Protein AF-H3KGM6-F1 (afdb_monomer)

Secondary structure (DSSP, 8-state):
--PPPP---B-HHHHHHHHHTS---HHHHHHHHHHHHHHHHHHHHHHT--GGG--BSSTTSHHHHHHHHHHHHHHHHTT-S----PPP---S-EEEETTEEEESSPHHHHTT-

Sequence (113 aa):
FDLPKEHHARTPADIERFYAASTLSPDARRIAARIWSEVSRAEAAVHGMDLSEVHFHEIGRRANIYAVGMIAELFVKAGVERFVVSPIPLADNEVECAHGTVPYPAPALAAML

InterPro domains:
  IPR002822 Nick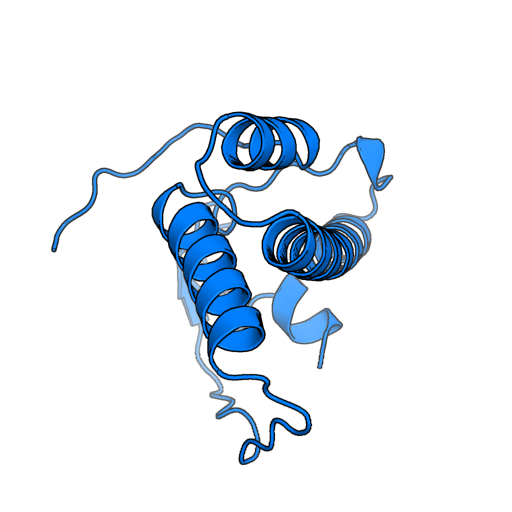el insertion protein [PF01969] (5-113)
  IPR002822 Nickel insertion protein [PTHR36566] (3-112)

Organism: NCBI:txid762967

Solvent-accessible surface area (backbone atoms only — not comparable to full-atom values): 6892 Å² total; per-residue (Å²): 135,91,70,80,87,71,91,63,66,30,40,70,67,57,53,51,50,54,53,70,74,44,89,64,49,73,67,14,49,54,49,31,51,52,54,52,50,54,54,42,51,27,45,12,60,73,71,74,49,56,71,91,71,39,63,27,61,78,71,48,37,66,70,48,56,50,49,46,42,52,50,25,36,47,42,58,75,68,60,66,88,76,88,86,77,75,84,79,90,78,54,99,47,73,44,82,54,98,87,41,77,40,55,40,62,46,66,40,62,52,71,74,110

pLDDT: mean 89.78, std 11.3, range [38.94, 98.25]

Radius of gyration: 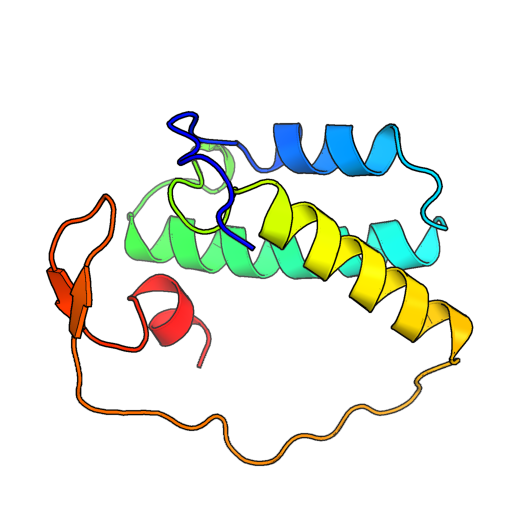14.95 Å; Cα contacts (8 Å, |Δi|>4): 102; chains: 1; bounding box: 34×33×39 Å

Mean predicted aligned error: 4.78 Å

Nearest PDB structures (foldseek):
  7ew4-assembly1_R  TM=2.894E-01  e=8.040E+00  Homo sapiens
  5ks8-assembly1_F  TM=1.893E-01  e=9.670E+00  Methylobacillus flagellatus KT

Structure (mmCIF, N/CA/C/O backbone):
data_AF-H3KGM6-F1
#
_entry.id   AF-H3KGM6-F1
#
loop_
_atom_site.group_PDB
_atom_site.id
_atom_site.type_symbol
_atom_site.label_atom_id
_atom_site.label_alt_id
_atom_site.label_comp_id
_atom_site.label_asym_id
_atom_site.label_entity_id
_atom_site.label_seq_id
_atom_site.pdbx_PDB_ins_code
_atom_site.Cartn_x
_atom_site.Cartn_y
_atom_site.Cartn_z
_atom_site.occupancy
_atom_site.B_iso_or_equiv
_atom_site.auth_seq_id
_atom_site.auth_comp_id
_atom_site.auth_asym_id
_atom_site.auth_atom_id
_atom_site.pdbx_PDB_model_num
ATOM 1 N N . PHE A 1 1 ? -0.458 20.253 -4.671 1.00 39.12 1 PHE A N 1
ATOM 2 C CA . PHE A 1 1 ? 0.564 20.100 -3.621 1.00 39.12 1 PHE A CA 1
ATOM 3 C C . PHE A 1 1 ? 1.778 19.469 -4.261 1.00 39.12 1 PHE A C 1
ATOM 5 O O . PHE A 1 1 ? 1.661 18.350 -4.741 1.00 39.12 1 PHE A O 1
ATOM 12 N N . ASP A 1 2 ? 2.886 20.200 -4.340 1.00 38.94 2 ASP A N 1
ATOM 13 C CA . ASP A 1 2 ? 4.146 19.648 -4.830 1.00 38.94 2 ASP A CA 1
ATOM 14 C C . ASP A 1 2 ? 4.884 19.044 -3.630 1.00 38.94 2 ASP A C 1
ATOM 16 O O . ASP A 1 2 ? 5.221 19.749 -2.677 1.00 38.94 2 ASP A O 1
ATOM 20 N N . LEU A 1 3 ? 4.999 17.716 -3.603 1.00 51.69 3 LEU A N 1
ATOM 21 C CA . LEU A 1 3 ? 5.720 17.001 -2.554 1.00 51.69 3 LEU A CA 1
ATOM 22 C C . LEU A 1 3 ? 7.123 16.698 -3.079 1.00 51.69 3 LEU A C 1
ATOM 24 O O . LEU A 1 3 ? 7.227 16.137 -4.174 1.00 51.69 3 LEU A O 1
ATOM 28 N N . PRO A 1 4 ? 8.189 16.995 -2.313 1.00 56.94 4 PRO A N 1
ATOM 29 C CA . PRO A 1 4 ? 9.552 16.741 -2.760 1.00 56.94 4 PRO A CA 1
ATOM 30 C C . PRO A 1 4 ? 9.728 15.280 -3.200 1.00 56.94 4 PRO A C 1
ATOM 32 O O . PRO A 1 4 ? 9.149 14.356 -2.612 1.00 56.94 4 PRO A O 1
ATOM 35 N N . LYS A 1 5 ? 10.515 15.067 -4.263 1.00 56.09 5 LYS A N 1
ATOM 36 C CA . LYS A 1 5 ? 10.899 13.719 -4.697 1.00 56.09 5 LYS A CA 1
ATOM 37 C C . LYS A 1 5 ? 11.682 13.056 -3.564 1.00 56.09 5 LYS A C 1
ATOM 39 O O . LYS A 1 5 ? 12.655 13.606 -3.057 1.00 56.09 5 LYS A O 1
ATOM 44 N N . GLU A 1 6 ? 11.219 11.885 -3.144 1.00 63.94 6 GLU A N 1
ATOM 45 C CA . GLU A 1 6 ? 11.914 11.071 -2.153 1.00 63.94 6 GLU A CA 1
ATOM 46 C C . GLU A 1 6 ? 12.799 10.089 -2.912 1.00 63.94 6 GLU A C 1
ATOM 48 O O . GLU A 1 6 ? 12.295 9.319 -3.721 1.00 63.94 6 GLU A O 1
ATOM 53 N N . HIS A 1 7 ? 14.108 10.138 -2.670 1.00 54.75 7 HIS A N 1
ATOM 54 C CA . HIS A 1 7 ? 15.093 9.277 -3.335 1.00 54.75 7 HIS A CA 1
ATOM 55 C C . HIS A 1 7 ? 15.452 8.031 -2.510 1.00 54.75 7 HIS A C 1
ATOM 57 O O . HIS A 1 7 ? 16.430 7.351 -2.805 1.00 54.75 7 HIS A O 1
ATOM 63 N N . HIS A 1 8 ? 14.685 7.735 -1.458 1.00 64.94 8 HIS A N 1
ATOM 64 C CA . HIS A 1 8 ? 14.950 6.605 -0.575 1.00 64.94 8 HIS A CA 1
ATOM 65 C C . HIS A 1 8 ? 13.983 5.465 -0.864 1.00 64.94 8 HIS A C 1
ATOM 67 O O . HIS A 1 8 ? 12.789 5.576 -0.577 1.00 64.94 8 HIS A O 1
ATOM 73 N N . ALA A 1 9 ? 14.534 4.370 -1.388 1.00 79.81 9 ALA A N 1
ATOM 74 C CA . ALA A 1 9 ? 13.869 3.080 -1.417 1.00 79.81 9 ALA A CA 1
ATOM 75 C C . ALA A 1 9 ? 13.433 2.696 0.006 1.00 79.81 9 ALA A C 1
ATOM 77 O O . ALA A 1 9 ? 14.213 2.851 0.951 1.00 79.81 9 ALA A O 1
ATOM 78 N N . ARG A 1 10 ? 12.196 2.218 0.174 1.00 90.50 10 ARG A N 1
ATOM 79 C CA . ARG A 1 10 ? 11.695 1.736 1.472 1.00 90.50 10 ARG A CA 1
ATOM 80 C C . ARG A 1 10 ? 11.391 0.255 1.421 1.00 90.50 10 ARG A C 1
ATOM 82 O O . ARG A 1 10 ? 10.783 -0.218 0.468 1.00 90.50 10 ARG A O 1
ATOM 89 N N . THR A 1 11 ? 11.772 -0.455 2.472 1.00 92.94 11 THR A N 1
ATOM 90 C CA . THR A 1 11 ? 11.377 -1.854 2.656 1.00 92.94 11 THR A CA 1
ATOM 91 C C . THR A 1 11 ? 9.967 -1.942 3.252 1.00 92.94 11 THR A C 1
ATOM 93 O O . THR A 1 11 ? 9.512 -0.994 3.906 1.00 92.94 11 THR A O 1
ATOM 96 N N . PRO A 1 12 ? 9.278 -3.090 3.124 1.00 92.94 12 PRO A N 1
ATOM 97 C CA . PRO A 1 12 ? 8.045 -3.352 3.866 1.00 92.94 12 PRO A CA 1
ATOM 98 C C . PRO A 1 12 ? 8.203 -3.151 5.384 1.00 92.94 12 PRO A C 1
ATOM 100 O O . PRO A 1 12 ? 7.310 -2.607 6.033 1.00 92.94 12 PRO A O 1
ATOM 103 N N . ALA A 1 13 ? 9.368 -3.502 5.940 1.00 92.56 13 ALA A N 1
ATOM 104 C CA . ALA A 1 13 ? 9.670 -3.306 7.357 1.00 92.56 13 ALA A CA 1
ATOM 105 C C . ALA A 1 13 ? 9.735 -1.818 7.747 1.00 92.56 13 ALA A C 1
ATOM 107 O O . ALA A 1 13 ? 9.285 -1.439 8.829 1.00 92.56 13 ALA A O 1
ATOM 108 N N . ASP A 1 14 ? 10.253 -0.946 6.876 1.00 93.12 14 ASP A N 1
ATOM 109 C CA . ASP A 1 14 ? 10.253 0.499 7.132 1.00 93.12 14 ASP A CA 1
ATOM 110 C C . ASP A 1 14 ? 8.826 1.055 7.182 1.00 93.12 14 ASP A C 1
ATOM 112 O O . ASP A 1 14 ? 8.507 1.878 8.041 1.00 93.12 14 ASP A O 1
ATOM 116 N N . ILE A 1 15 ? 7.949 0.574 6.296 1.00 94.56 15 ILE A N 1
ATOM 117 C CA . ILE A 1 15 ? 6.530 0.949 6.261 1.00 94.56 15 ILE A CA 1
ATOM 118 C C . ILE A 1 15 ? 5.809 0.491 7.532 1.00 94.56 15 ILE A C 1
ATOM 120 O O . ILE A 1 15 ? 5.071 1.270 8.139 1.00 94.56 15 ILE A O 1
ATOM 124 N N . GLU A 1 16 ? 6.060 -0.737 7.983 1.00 93.94 16 GLU A N 1
ATOM 125 C CA . GLU A 1 16 ? 5.492 -1.249 9.230 1.00 93.94 16 GLU A CA 1
ATOM 126 C C . GLU A 1 16 ? 5.886 -0.380 10.433 1.00 93.94 16 GLU A C 1
ATOM 128 O O . GLU A 1 16 ? 5.033 -0.042 11.258 1.00 93.94 16 GLU A O 1
ATOM 133 N N . ARG A 1 17 ? 7.143 0.081 10.498 1.00 94.56 17 ARG A N 1
ATOM 134 C CA . ARG A 1 17 ? 7.595 1.011 11.548 1.00 94.56 17 ARG A CA 1
ATOM 135 C C . ARG A 1 17 ? 6.841 2.342 11.516 1.00 94.56 17 ARG A C 1
ATOM 137 O O . ARG A 1 17 ? 6.508 2.858 12.584 1.00 94.56 17 ARG A O 1
ATOM 144 N N . PHE A 1 18 ? 6.525 2.886 10.334 1.00 94.25 18 PHE A N 1
ATOM 145 C CA . PHE A 1 18 ? 5.705 4.103 10.232 1.00 94.25 18 PHE A CA 1
ATOM 146 C C . PHE A 1 18 ? 4.324 3.907 10.858 1.00 94.25 18 PHE A C 1
ATOM 148 O O . PHE A 1 18 ? 3.859 4.769 11.605 1.00 94.25 18 PHE A O 1
ATOM 155 N N . TYR A 1 19 ? 3.676 2.770 10.603 1.00 96.44 19 TYR A N 1
ATOM 156 C CA . TYR A 1 19 ? 2.375 2.482 11.202 1.00 96.44 19 TYR A CA 1
ATOM 157 C C . TYR A 1 19 ? 2.466 2.162 12.689 1.00 96.44 19 TYR A C 1
ATOM 159 O O . TYR A 1 19 ? 1.610 2.619 13.449 1.00 96.44 19 TYR A O 1
ATOM 167 N N . ALA A 1 20 ? 3.509 1.458 13.127 1.00 94.94 20 ALA A N 1
ATOM 168 C CA . ALA A 1 20 ? 3.744 1.170 14.538 1.00 94.94 20 ALA A CA 1
ATOM 169 C C . ALA A 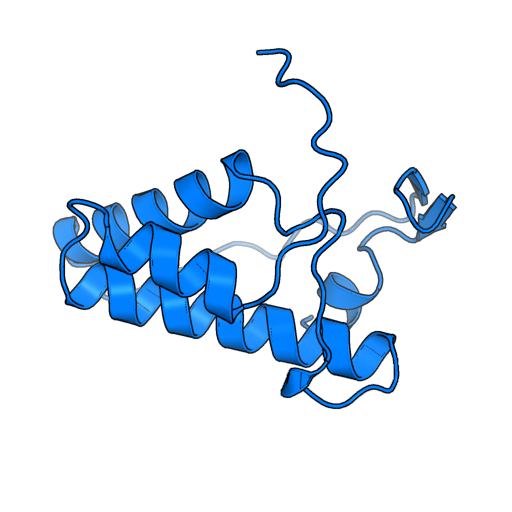1 20 ? 3.841 2.457 15.377 1.00 94.94 20 ALA A C 1
ATOM 171 O O . ALA A 1 20 ? 3.238 2.531 16.451 1.00 94.94 20 ALA A O 1
ATOM 172 N N . ALA A 1 21 ? 4.521 3.479 14.845 1.00 95.44 21 ALA A N 1
ATOM 173 C CA . ALA A 1 21 ? 4.690 4.794 15.465 1.00 95.44 21 ALA A CA 1
ATOM 174 C C . ALA A 1 21 ? 3.489 5.750 15.287 1.00 95.44 21 ALA A C 1
ATOM 176 O O . ALA A 1 21 ? 3.502 6.859 15.817 1.00 95.44 21 ALA A O 1
ATOM 177 N N . SER A 1 22 ? 2.462 5.357 14.529 1.00 96.19 22 SER A N 1
ATOM 178 C CA . SER A 1 22 ? 1.293 6.199 14.240 1.00 96.19 22 SER A CA 1
ATOM 179 C C . SER A 1 22 ? 0.186 6.078 15.295 1.00 96.19 22 SER A C 1
ATOM 181 O O . SER A 1 22 ? 0.205 5.197 16.150 1.00 96.19 22 SER A O 1
ATOM 183 N N . THR A 1 23 ? -0.850 6.911 15.188 1.00 97.00 23 THR A N 1
ATOM 184 C CA . THR A 1 23 ? -2.079 6.811 15.996 1.00 97.00 23 THR A CA 1
ATOM 185 C C . THR A 1 23 ? -3.171 5.946 15.352 1.00 97.00 23 THR A C 1
ATOM 187 O O . THR A 1 23 ? -4.303 5.948 15.830 1.00 97.00 23 THR A O 1
ATOM 190 N N . LEU A 1 24 ? -2.856 5.204 14.279 1.00 98.06 24 LEU A N 1
ATOM 191 C CA . LEU A 1 24 ? -3.807 4.299 13.624 1.00 98.06 24 LEU A CA 1
ATOM 192 C C . LEU A 1 24 ? -4.289 3.213 14.586 1.00 98.06 24 LEU A C 1
ATOM 194 O O . LEU A 1 24 ? -3.484 2.639 15.332 1.00 98.06 24 LEU A O 1
ATOM 198 N N . SER A 1 25 ? -5.581 2.893 14.509 1.00 98.19 25 SER A N 1
ATOM 199 C CA . SER A 1 25 ? -6.181 1.805 15.279 1.00 98.19 25 SER A CA 1
ATOM 200 C C . SER A 1 25 ? -5.537 0.449 14.940 1.00 98.19 25 SER A C 1
ATOM 202 O O . SER A 1 25 ? -5.044 0.258 13.822 1.00 98.19 25 SER A O 1
ATOM 204 N N . PRO A 1 26 ? -5.542 -0.533 15.866 1.00 97.75 26 PRO A N 1
ATOM 205 C CA . PRO A 1 26 ? -5.010 -1.870 15.589 1.00 97.75 26 PRO A CA 1
ATOM 206 C C . PRO A 1 26 ? -5.624 -2.512 14.337 1.00 97.75 26 PRO A C 1
ATOM 208 O O . PRO A 1 26 ? -4.916 -3.136 13.549 1.00 97.75 26 PRO A O 1
ATOM 211 N N . ASP A 1 27 ? -6.919 -2.303 14.106 1.00 97.62 27 ASP A N 1
ATOM 212 C CA . ASP A 1 27 ? -7.631 -2.836 12.943 1.00 97.62 27 ASP A CA 1
ATOM 213 C C . ASP A 1 27 ? -7.186 -2.170 11.642 1.00 97.62 27 ASP A C 1
ATOM 215 O O . ASP A 1 27 ? -6.919 -2.863 10.658 1.00 97.62 27 ASP A O 1
ATOM 219 N N . ALA A 1 28 ? -6.997 -0.848 11.652 1.00 98.06 28 ALA A N 1
ATOM 220 C CA . ALA A 1 28 ? -6.488 -0.123 10.495 1.00 98.06 28 ALA A CA 1
ATOM 221 C C . ALA A 1 28 ? -5.064 -0.561 10.147 1.00 98.06 28 ALA A C 1
ATOM 223 O O . ALA A 1 28 ? -4.754 -0.779 8.978 1.00 98.06 28 ALA A O 1
ATOM 224 N N . ARG A 1 29 ? -4.208 -0.776 11.157 1.00 98.19 29 ARG A N 1
ATOM 225 C CA . ARG A 1 29 ? -2.854 -1.313 10.950 1.00 98.19 29 ARG A CA 1
ATOM 226 C C . ARG A 1 29 ? -2.890 -2.704 10.315 1.00 98.19 29 ARG A C 1
ATOM 228 O O . ARG A 1 29 ? -2.114 -2.959 9.399 1.00 98.19 29 ARG A O 1
ATOM 235 N N . ARG A 1 30 ? -3.811 -3.582 10.738 1.00 97.12 30 AR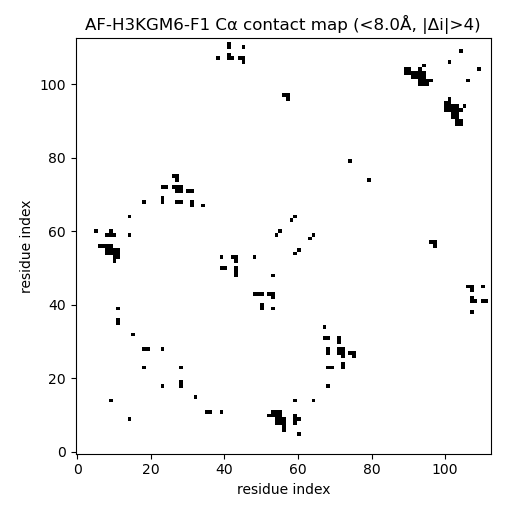G A N 1
ATOM 236 C CA . ARG A 1 30 ? -3.992 -4.913 10.125 1.00 97.12 30 ARG A CA 1
ATOM 237 C C . ARG A 1 30 ? -4.429 -4.821 8.663 1.00 97.12 30 ARG A C 1
ATOM 239 O O . ARG A 1 30 ? -3.903 -5.557 7.832 1.00 97.12 30 ARG A O 1
ATOM 246 N N . ILE A 1 31 ? -5.355 -3.921 8.332 1.00 96.88 31 ILE A N 1
ATOM 247 C CA . ILE A 1 31 ? -5.788 -3.698 6.944 1.00 96.88 31 ILE A CA 1
ATOM 248 C C . ILE A 1 31 ? -4.635 -3.140 6.102 1.00 96.88 31 ILE A C 1
ATOM 250 O O . ILE A 1 31 ? -4.339 -3.687 5.042 1.00 96.88 31 ILE A O 1
ATOM 254 N N . ALA A 1 32 ? -3.943 -2.107 6.589 1.00 97.94 32 ALA A N 1
ATOM 255 C CA . ALA A 1 32 ? -2.804 -1.516 5.893 1.00 97.94 32 ALA A CA 1
ATOM 256 C C . ALA A 1 32 ? -1.696 -2.553 5.644 1.00 97.94 32 ALA A C 1
ATOM 258 O O . ALA A 1 32 ? -1.198 -2.655 4.527 1.00 97.94 32 ALA A O 1
ATOM 259 N N . ALA A 1 33 ? -1.361 -3.379 6.641 1.00 96.75 33 ALA A N 1
ATOM 260 C CA . ALA A 1 33 ? -0.376 -4.450 6.496 1.00 96.75 33 ALA A CA 1
ATOM 261 C C . ALA A 1 33 ? -0.766 -5.466 5.410 1.00 96.75 33 ALA A C 1
ATOM 263 O O . ALA A 1 33 ? 0.085 -5.888 4.631 1.00 96.75 33 ALA A O 1
ATOM 264 N N . ARG A 1 34 ? -2.054 -5.825 5.306 1.00 96.56 34 ARG A N 1
ATOM 265 C CA . ARG A 1 34 ? -2.547 -6.704 4.232 1.00 96.56 34 ARG A CA 1
ATOM 266 C C . ARG A 1 34 ? -2.387 -6.065 2.854 1.00 96.56 34 ARG A C 1
ATOM 268 O O . ARG A 1 34 ? -1.911 -6.740 1.952 1.00 96.56 34 ARG A O 1
ATOM 275 N N . ILE A 1 35 ? -2.722 -4.780 2.711 1.00 96.31 35 ILE A N 1
ATOM 276 C CA . ILE A 1 35 ? -2.545 -4.035 1.452 1.00 96.31 35 ILE A CA 1
ATOM 277 C C . ILE A 1 35 ? -1.074 -4.056 1.028 1.00 96.31 35 ILE A C 1
ATOM 279 O O . ILE A 1 35 ? -0.764 -4.459 -0.090 1.00 96.31 35 ILE A O 1
ATOM 283 N N . TRP A 1 36 ? -0.160 -3.694 1.932 1.00 96.69 36 TRP A N 1
ATOM 284 C CA . TRP A 1 36 ? 1.273 -3.716 1.631 1.00 96.69 36 TRP A CA 1
ATOM 285 C C . TRP A 1 36 ? 1.793 -5.118 1.339 1.00 96.69 36 TRP A C 1
ATOM 287 O O . TRP A 1 36 ? 2.658 -5.260 0.490 1.00 96.69 36 TRP A O 1
ATOM 297 N N . SER A 1 37 ? 1.248 -6.154 1.978 1.00 95.75 37 SER A N 1
ATOM 298 C CA . SER A 1 37 ? 1.619 -7.540 1.689 1.00 95.75 37 SER A CA 1
ATOM 299 C C . SER A 1 37 ? 1.285 -7.952 0.251 1.00 95.75 37 SER A C 1
ATOM 301 O O . SER A 1 37 ? 2.108 -8.615 -0.378 1.00 95.75 37 SER A O 1
ATOM 303 N N . GLU A 1 38 ? 0.128 -7.545 -0.285 1.00 96.19 38 GLU A N 1
ATOM 304 C CA . GLU A 1 38 ? -0.214 -7.807 -1.694 1.00 96.19 38 GLU A CA 1
ATOM 305 C C . GLU A 1 38 ? 0.693 -7.034 -2.652 1.00 96.19 38 GLU A C 1
ATOM 307 O O . GLU A 1 38 ? 1.213 -7.606 -3.607 1.00 96.19 38 GLU A O 1
ATOM 312 N N . VAL A 1 39 ? 0.949 -5.756 -2.359 1.00 95.69 39 VAL A N 1
ATOM 313 C CA . VAL A 1 39 ? 1.860 -4.928 -3.161 1.00 95.69 39 VAL A CA 1
ATOM 314 C C . VAL A 1 39 ? 3.273 -5.520 -3.163 1.00 95.69 39 VAL A C 1
ATOM 316 O O . VAL A 1 39 ? 3.877 -5.657 -4.222 1.00 95.69 39 VAL A O 1
ATOM 319 N N . SER A 1 40 ? 3.791 -5.943 -2.003 1.00 95.50 40 SER A N 1
ATOM 320 C CA . SER A 1 40 ? 5.105 -6.587 -1.909 1.00 95.50 40 SER A CA 1
ATOM 321 C C . SER A 1 40 ? 5.180 -7.870 -2.737 1.00 95.50 40 SER A C 1
ATOM 323 O O . SER A 1 40 ? 6.204 -8.122 -3.362 1.00 95.50 40 SER A O 1
ATOM 325 N N . ARG A 1 41 ? 4.117 -8.691 -2.748 1.00 96.12 41 ARG A N 1
ATOM 326 C CA . ARG A 1 41 ? 4.067 -9.915 -3.565 1.00 96.12 41 ARG A CA 1
ATOM 327 C C . ARG A 1 41 ? 4.151 -9.603 -5.055 1.00 96.12 41 ARG A C 1
ATOM 329 O O . ARG A 1 41 ? 4.879 -10.287 -5.768 1.00 96.12 41 ARG A O 1
ATOM 336 N N . ALA A 1 42 ? 3.425 -8.583 -5.505 1.00 95.56 42 ALA A N 1
ATOM 337 C CA . ALA A 1 42 ? 3.433 -8.170 -6.902 1.00 95.56 42 ALA A CA 1
ATOM 338 C C . ALA A 1 42 ? 4.808 -7.638 -7.334 1.00 95.56 42 ALA A C 1
ATOM 340 O O . ALA A 1 42 ? 5.327 -8.056 -8.366 1.00 95.56 42 ALA A O 1
ATOM 341 N N . GLU A 1 43 ? 5.434 -6.789 -6.514 1.00 94.44 43 GLU A N 1
ATOM 342 C CA . GLU A 1 43 ? 6.785 -6.278 -6.782 1.00 94.44 43 GLU A CA 1
ATOM 343 C C . GLU A 1 43 ? 7.828 -7.403 -6.800 1.00 94.44 43 GLU A C 1
ATOM 345 O O . GLU A 1 43 ? 8.615 -7.503 -7.739 1.00 94.44 43 GLU A O 1
ATOM 350 N N . ALA A 1 44 ? 7.796 -8.307 -5.814 1.00 94.81 44 ALA A N 1
ATOM 351 C CA . ALA A 1 44 ? 8.687 -9.468 -5.771 1.00 94.81 44 ALA A CA 1
ATOM 352 C C . ALA A 1 44 ? 8.586 -10.313 -7.050 1.00 94.81 44 ALA A C 1
ATOM 354 O O . ALA A 1 44 ? 9.604 -10.690 -7.631 1.00 94.81 44 ALA A O 1
ATOM 355 N N . ALA A 1 45 ? 7.360 -10.564 -7.521 1.00 94.44 45 ALA A N 1
ATOM 356 C CA . ALA A 1 45 ? 7.111 -11.339 -8.730 1.00 94.44 45 ALA A CA 1
ATOM 357 C C . ALA A 1 45 ? 7.644 -10.646 -9.994 1.00 94.44 45 ALA A C 1
ATOM 359 O O . ALA A 1 45 ? 8.313 -11.286 -10.802 1.00 94.44 45 ALA A O 1
ATOM 360 N N . VAL A 1 46 ? 7.385 -9.345 -10.155 1.00 93.31 46 VAL A N 1
ATOM 361 C CA . VAL A 1 46 ? 7.849 -8.560 -11.314 1.00 93.31 46 VAL A CA 1
ATOM 362 C C . VAL A 1 46 ? 9.370 -8.461 -11.357 1.00 93.31 46 VAL A C 1
ATOM 364 O O . VAL A 1 46 ? 9.963 -8.509 -12.434 1.00 93.31 46 VAL A O 1
ATOM 367 N N . HIS A 1 47 ? 10.008 -8.347 -10.195 1.00 90.88 47 HIS A N 1
ATOM 368 C CA . HIS A 1 47 ? 11.457 -8.246 -10.094 1.00 90.88 47 HIS A CA 1
ATOM 369 C C . HIS A 1 47 ? 12.178 -9.599 -9.991 1.00 90.88 47 HIS A C 1
ATOM 371 O O . HIS A 1 47 ? 13.407 -9.624 -10.030 1.00 90.88 47 HIS A O 1
ATOM 377 N N . GLY A 1 48 ? 11.448 -10.713 -9.875 1.00 94.19 48 GLY A N 1
ATOM 378 C CA . GLY A 1 48 ? 12.024 -12.052 -9.740 1.00 94.19 48 GLY A CA 1
ATOM 379 C C . GLY A 1 48 ? 12.878 -12.226 -8.480 1.00 94.19 48 GLY A C 1
ATOM 380 O O . GLY A 1 48 ? 13.905 -12.899 -8.538 1.00 94.19 48 GLY A O 1
ATOM 381 N N . MET A 1 49 ? 12.478 -11.600 -7.371 1.00 94.31 49 MET A N 1
ATOM 382 C CA . MET A 1 49 ? 13.215 -11.593 -6.100 1.00 94.31 49 MET A CA 1
ATOM 383 C C . MET A 1 49 ? 12.392 -12.182 -4.952 1.00 94.31 49 MET A C 1
ATOM 385 O O . MET A 1 49 ? 11.166 -12.293 -5.047 1.00 94.31 49 MET A O 1
ATOM 389 N N . ASP A 1 50 ? 13.051 -12.524 -3.845 1.00 94.31 50 ASP A N 1
ATOM 390 C CA . ASP A 1 50 ? 12.347 -12.963 -2.643 1.00 94.31 50 ASP A CA 1
ATOM 391 C C . ASP A 1 50 ? 11.596 -11.799 -1.979 1.00 94.31 50 ASP A C 1
ATOM 393 O O . ASP A 1 50 ? 12.014 -10.641 -2.008 1.00 94.31 50 ASP A O 1
ATOM 397 N N . LEU A 1 51 ? 10.488 -12.103 -1.291 1.00 91.06 51 LEU A N 1
ATOM 398 C CA . LEU A 1 51 ? 9.665 -11.089 -0.615 1.00 91.06 51 LEU A CA 1
ATOM 399 C C . LEU A 1 51 ? 10.460 -10.257 0.412 1.00 91.06 51 LEU A C 1
ATOM 401 O O . LEU A 1 51 ? 10.133 -9.097 0.662 1.00 91.06 51 LEU A O 1
ATOM 405 N N . SER A 1 52 ? 11.496 -10.848 1.016 1.00 88.69 52 SER A N 1
ATOM 406 C CA . SER A 1 52 ? 12.393 -10.179 1.966 1.00 88.69 52 SER A CA 1
ATOM 407 C C . SER A 1 52 ? 13.329 -9.156 1.324 1.00 88.69 52 SER A C 1
ATOM 409 O O . SER A 1 52 ? 13.885 -8.328 2.042 1.00 88.69 52 SER A O 1
ATOM 411 N N . GLU A 1 53 ? 13.509 -9.212 0.006 1.00 91.00 53 GLU A N 1
ATOM 412 C CA . GLU A 1 53 ? 14.407 -8.345 -0.764 1.00 91.00 53 GLU A CA 1
ATOM 413 C C . GLU A 1 53 ? 13.666 -7.167 -1.415 1.00 91.00 53 GLU A C 1
ATOM 415 O O . GLU A 1 53 ? 14.283 -6.322 -2.058 1.00 91.00 53 GLU A O 1
ATOM 420 N N . VAL A 1 54 ? 12.343 -7.076 -1.238 1.00 93.81 54 VAL A N 1
ATOM 421 C CA . VAL A 1 54 ? 11.521 -6.035 -1.863 1.00 93.81 54 VAL A CA 1
ATOM 422 C C . VAL A 1 54 ? 11.897 -4.642 -1.361 1.00 93.81 54 VAL A C 1
ATOM 424 O O . VAL A 1 54 ? 11.876 -4.344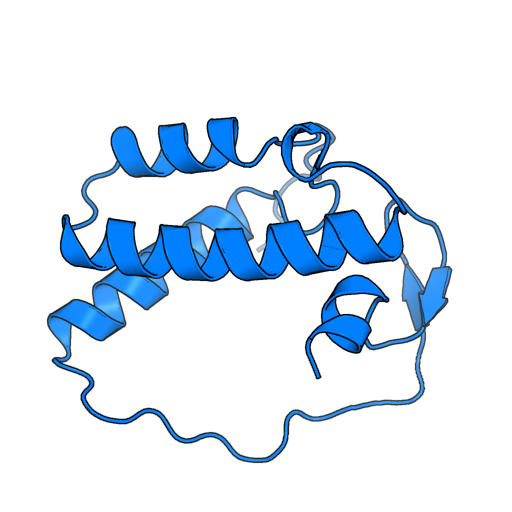 -0.161 1.00 93.81 54 VAL A O 1
ATOM 427 N N . HIS A 1 55 ? 12.131 -3.751 -2.322 1.00 91.62 55 HIS A N 1
ATOM 428 C CA . HIS A 1 55 ? 12.383 -2.335 -2.109 1.00 91.62 55 HIS A CA 1
ATOM 429 C C . HIS A 1 55 ? 11.438 -1.495 -2.965 1.00 91.62 55 HIS A C 1
ATOM 431 O O . HIS A 1 55 ? 11.442 -1.568 -4.189 1.00 91.62 55 HIS A O 1
ATOM 437 N N . PHE A 1 56 ? 10.640 -0.652 -2.320 1.00 91.12 56 PHE A N 1
ATOM 438 C CA . PHE A 1 56 ? 9.700 0.215 -3.010 1.00 91.12 56 PHE A CA 1
ATOM 439 C C . PHE A 1 56 ? 10.352 1.548 -3.376 1.00 91.12 56 PHE A C 1
ATOM 441 O O . PHE A 1 56 ? 10.671 2.349 -2.489 1.00 91.12 56 PHE A O 1
ATOM 448 N N . HIS A 1 57 ? 10.497 1.810 -4.675 1.00 83.56 57 HIS A N 1
ATOM 449 C CA . HIS A 1 57 ? 11.022 3.076 -5.193 1.00 83.56 57 HIS A CA 1
ATOM 450 C C . HIS A 1 57 ? 9.899 4.104 -5.388 1.00 83.56 57 HIS A C 1
ATOM 452 O O . HIS A 1 57 ? 9.909 5.177 -4.783 1.00 83.56 57 HIS A O 1
ATOM 458 N N . GLU A 1 58 ? 8.882 3.763 -6.176 1.00 83.94 58 GLU A N 1
ATOM 459 C CA . GLU A 1 58 ? 7.761 4.651 -6.483 1.00 83.94 58 GLU A CA 1
ATOM 460 C C . GLU A 1 58 ? 6.656 4.561 -5.438 1.00 83.94 58 GLU A C 1
ATOM 462 O O . GLU A 1 58 ? 6.175 5.580 -4.930 1.00 83.94 58 GLU A O 1
ATOM 467 N N . ILE A 1 59 ? 6.230 3.337 -5.117 1.00 88.56 59 ILE A N 1
ATOM 468 C CA . ILE A 1 59 ? 5.049 3.125 -4.283 1.00 88.56 59 ILE A CA 1
ATOM 469 C C . ILE A 1 59 ? 5.337 3.379 -2.803 1.00 88.56 59 ILE A C 1
ATOM 471 O O . ILE A 1 59 ? 4.448 3.808 -2.074 1.00 88.56 59 ILE A O 1
ATOM 475 N N . GLY A 1 60 ? 6.595 3.250 -2.378 1.00 89.06 60 GLY A N 1
ATOM 476 C CA . GLY A 1 60 ? 7.042 3.408 -0.994 1.00 89.06 60 GLY A CA 1
ATOM 477 C C . GLY A 1 60 ? 7.084 4.848 -0.490 1.00 89.06 60 GLY A C 1
ATOM 478 O O . GLY A 1 60 ? 7.553 5.080 0.620 1.00 89.06 60 GLY A O 1
ATOM 479 N N . ARG A 1 61 ? 6.638 5.840 -1.269 1.00 90.62 61 ARG A N 1
ATOM 480 C CA . ARG A 1 61 ? 6.642 7.263 -0.883 1.00 90.62 61 ARG A CA 1
ATOM 481 C C . ARG A 1 61 ? 5.727 7.526 0.316 1.00 90.62 61 ARG A C 1
ATOM 483 O O . ARG A 1 61 ? 4.647 6.946 0.422 1.00 90.62 61 ARG A O 1
ATOM 490 N N . ARG A 1 62 ? 6.097 8.483 1.182 1.00 90.62 62 ARG A N 1
ATOM 491 C CA . ARG A 1 62 ? 5.304 8.820 2.388 1.00 90.62 62 ARG A CA 1
ATOM 492 C C . ARG A 1 62 ? 3.843 9.138 2.089 1.00 90.62 62 ARG A C 1
ATOM 494 O O . ARG A 1 62 ? 2.978 8.739 2.857 1.00 90.62 62 ARG A O 1
ATOM 501 N N . ALA A 1 63 ? 3.563 9.815 0.975 1.00 91.31 63 ALA A N 1
ATOM 502 C CA . ALA A 1 63 ? 2.195 10.132 0.567 1.00 91.31 63 ALA A CA 1
ATOM 503 C C . ALA A 1 63 ? 1.321 8.875 0.438 1.00 91.31 63 ALA A C 1
ATOM 505 O O . ALA A 1 63 ? 0.195 8.865 0.926 1.00 91.31 63 ALA A O 1
ATOM 506 N N . ASN A 1 64 ? 1.863 7.801 -0.139 1.00 94.44 64 ASN A N 1
ATOM 507 C CA . ASN A 1 64 ? 1.151 6.537 -0.306 1.00 94.44 64 ASN A CA 1
ATOM 508 C C . ASN A 1 64 ? 0.998 5.811 1.032 1.00 94.44 64 ASN A C 1
ATOM 510 O O . ASN A 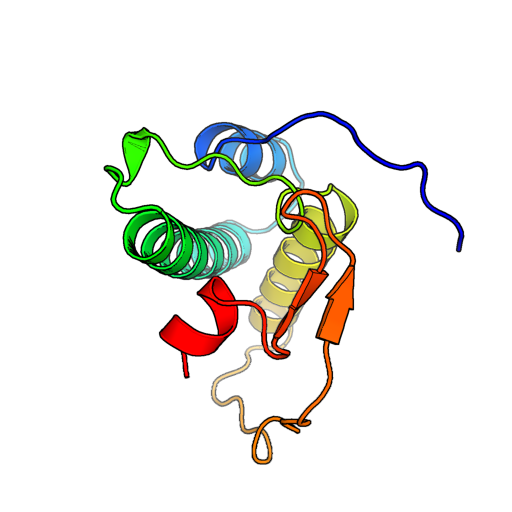1 64 ? -0.084 5.323 1.342 1.00 94.44 64 ASN A O 1
ATOM 514 N N . ILE A 1 65 ? 2.045 5.809 1.866 1.00 95.25 65 ILE A N 1
ATOM 515 C CA . ILE A 1 65 ? 1.994 5.253 3.228 1.00 95.25 65 ILE A CA 1
ATOM 516 C C . ILE A 1 65 ? 0.882 5.931 4.040 1.00 95.25 65 ILE A C 1
ATOM 518 O O . ILE A 1 65 ? 0.064 5.244 4.659 1.00 95.25 65 ILE A O 1
ATOM 522 N N . TYR A 1 66 ? 0.805 7.264 3.999 1.00 95.56 66 TYR A N 1
ATOM 523 C CA . TYR A 1 66 ? -0.259 8.019 4.656 1.00 95.56 66 TYR A CA 1
ATOM 524 C C . TYR A 1 66 ? -1.629 7.731 4.047 1.00 95.56 66 TYR A C 1
ATOM 526 O O . TYR A 1 66 ? -2.562 7.467 4.797 1.00 95.56 66 TYR A O 1
ATOM 534 N N . ALA A 1 67 ? -1.759 7.730 2.718 1.00 97.06 67 ALA A N 1
ATOM 535 C CA . ALA A 1 67 ? -3.029 7.456 2.051 1.00 97.06 67 ALA A CA 1
ATOM 536 C C . ALA A 1 67 ? -3.582 6.074 2.429 1.00 97.06 67 ALA A C 1
ATOM 538 O O . ALA A 1 67 ? -4.716 5.983 2.890 1.00 97.06 67 ALA A O 1
ATOM 539 N N . VAL A 1 68 ? -2.768 5.017 2.330 1.00 97.81 68 VAL A N 1
ATOM 540 C CA . VAL A 1 68 ? -3.158 3.648 2.705 1.00 97.81 68 VAL A CA 1
ATOM 541 C C . VAL A 1 68 ? -3.565 3.575 4.177 1.00 97.81 68 VAL A C 1
ATOM 543 O O . VAL A 1 68 ? -4.613 3.016 4.494 1.00 97.81 68 VAL A O 1
ATOM 546 N N . GLY A 1 69 ? -2.781 4.179 5.077 1.00 98.12 69 GLY A N 1
ATOM 547 C CA . GLY A 1 69 ? -3.092 4.187 6.507 1.00 98.12 69 GLY A CA 1
ATOM 548 C C . GLY A 1 69 ? -4.406 4.907 6.825 1.00 98.12 69 GLY A C 1
ATOM 549 O O . GLY A 1 69 ? -5.242 4.384 7.557 1.00 98.12 69 GLY A O 1
ATOM 550 N N . MET A 1 70 ? -4.619 6.086 6.238 1.00 98.12 70 MET A N 1
ATOM 551 C CA . MET A 1 70 ? -5.829 6.884 6.456 1.00 98.12 70 MET A CA 1
ATOM 552 C C . MET A 1 70 ? -7.074 6.236 5.845 1.00 98.12 70 MET A C 1
ATOM 554 O O . MET A 1 70 ? -8.136 6.271 6.462 1.00 98.12 70 MET A O 1
ATOM 558 N N . ILE A 1 71 ? -6.954 5.615 4.668 1.00 96.94 71 ILE A N 1
ATOM 559 C CA . ILE A 1 71 ? -8.043 4.847 4.051 1.00 96.94 71 ILE A CA 1
ATOM 560 C C . ILE A 1 71 ? -8.398 3.646 4.930 1.00 96.94 71 ILE A C 1
ATOM 562 O O . ILE A 1 71 ? -9.575 3.426 5.200 1.00 96.94 71 ILE A O 1
ATOM 566 N N . ALA A 1 72 ? -7.406 2.908 5.436 1.00 97.50 72 ALA A N 1
ATOM 567 C CA . ALA A 1 72 ? -7.644 1.786 6.341 1.00 97.50 72 ALA A CA 1
ATOM 568 C C . ALA A 1 72 ? -8.377 2.224 7.622 1.00 97.50 72 ALA A C 1
ATOM 570 O O . ALA A 1 72 ? -9.350 1.592 8.026 1.00 97.50 72 ALA A O 1
ATOM 571 N N . GLU A 1 73 ? -7.963 3.338 8.228 1.00 98.25 73 GLU A N 1
ATOM 572 C CA . GLU A 1 73 ? -8.629 3.910 9.404 1.00 98.25 73 GLU A CA 1
ATOM 573 C C . GLU A 1 73 ? -10.062 4.355 9.107 1.00 98.25 73 GLU A C 1
ATOM 575 O O . GLU A 1 73 ? -10.965 4.102 9.906 1.00 98.25 73 GLU A O 1
ATOM 580 N N . LEU A 1 74 ? -10.289 4.984 7.951 1.00 97.62 74 LEU A N 1
ATOM 581 C CA . LEU A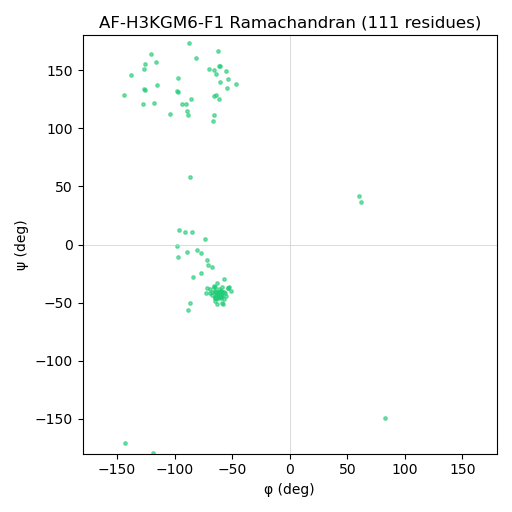 1 74 ? -11.626 5.361 7.504 1.00 97.62 74 LEU A CA 1
ATOM 582 C C . LEU A 1 74 ? -12.519 4.129 7.332 1.00 97.62 74 LEU A C 1
ATOM 584 O O . LEU A 1 74 ? -13.652 4.143 7.802 1.00 97.62 74 LEU A O 1
ATOM 588 N N . PHE A 1 75 ? -12.014 3.065 6.705 1.00 96.56 75 PHE A N 1
ATOM 589 C CA . PHE A 1 75 ? -12.763 1.823 6.492 1.00 96.56 75 PHE A CA 1
ATOM 590 C C . PHE A 1 75 ? -13.194 1.181 7.811 1.00 96.56 75 PHE A C 1
ATOM 592 O O . PHE A 1 75 ? -14.347 0.770 7.942 1.00 96.56 75 PHE A O 1
ATOM 599 N N . VAL A 1 76 ? -12.292 1.144 8.797 1.00 97.00 76 VAL A N 1
ATOM 600 C CA . VAL A 1 76 ? -12.601 0.644 10.143 1.00 97.00 76 VAL A CA 1
ATOM 601 C C . VAL A 1 76 ? -13.667 1.508 10.804 1.00 97.00 76 VAL A C 1
ATOM 603 O O . VAL A 1 76 ? -14.682 0.992 11.262 1.00 97.00 76 VAL A O 1
ATOM 606 N N . LYS A 1 77 ? -13.473 2.830 10.828 1.00 97.50 77 LYS A N 1
ATOM 607 C CA . LYS A 1 77 ? -14.393 3.756 11.505 1.00 97.50 77 LYS A CA 1
ATOM 608 C C . LYS A 1 77 ? -15.775 3.810 10.871 1.00 97.50 77 LYS A C 1
ATOM 610 O O . LYS A 1 77 ? -16.758 3.968 11.584 1.00 97.50 77 LYS A O 1
ATOM 615 N N . ALA A 1 78 ? -15.847 3.694 9.550 1.00 97.12 78 ALA A N 1
ATOM 616 C CA . ALA A 1 78 ? -17.107 3.661 8.824 1.00 97.12 78 ALA A CA 1
ATOM 617 C C . ALA A 1 78 ? -17.810 2.296 8.915 1.00 97.12 78 ALA A C 1
ATOM 619 O O . ALA A 1 78 ? -18.945 2.189 8.458 1.00 97.12 78 ALA A O 1
ATOM 620 N N . GLY A 1 79 ? -17.165 1.267 9.484 1.00 95.88 79 GLY A N 1
ATOM 621 C CA . GLY A 1 79 ? -17.736 -0.076 9.577 1.00 95.88 79 GLY A CA 1
ATOM 622 C C . GLY A 1 79 ? -18.048 -0.659 8.200 1.00 95.88 79 GLY A C 1
ATOM 623 O O . GLY A 1 79 ? -19.122 -1.217 7.998 1.00 95.88 79 GLY A O 1
ATOM 624 N N . VAL A 1 80 ? -17.153 -0.469 7.222 1.00 93.06 80 VAL A N 1
ATOM 625 C CA . VAL A 1 80 ? -17.405 -0.889 5.836 1.00 93.06 80 VAL A CA 1
ATOM 626 C C . VAL A 1 80 ? -17.469 -2.415 5.754 1.00 93.06 80 VAL A C 1
ATOM 628 O O . VAL A 1 80 ? -16.445 -3.092 5.789 1.00 93.06 80 VAL A O 1
ATOM 631 N N . GLU A 1 81 ? -18.674 -2.957 5.590 1.00 91.19 81 GLU A N 1
ATOM 632 C CA . GLU A 1 81 ? -18.892 -4.398 5.395 1.00 91.19 81 GLU A CA 1
ATOM 633 C C . GLU A 1 81 ? -18.718 -4.826 3.932 1.00 91.19 81 GLU A C 1
ATOM 635 O O . GLU A 1 81 ? -18.350 -5.964 3.640 1.00 91.19 81 GLU A O 1
ATOM 640 N N . ARG A 1 82 ? -18.974 -3.908 2.991 1.00 92.19 82 ARG A N 1
ATOM 641 C CA . ARG A 1 82 ? -18.873 -4.169 1.554 1.00 92.19 82 ARG A CA 1
ATOM 642 C C . ARG A 1 82 ? -18.356 -2.944 0.811 1.00 92.19 82 ARG A C 1
ATOM 644 O O . ARG A 1 82 ? -18.917 -1.859 0.925 1.00 92.19 82 ARG A O 1
ATOM 651 N N . PHE A 1 83 ? -17.329 -3.150 -0.007 1.00 89.00 83 PHE A N 1
ATOM 652 C CA . PHE A 1 83 ? -16.771 -2.145 -0.905 1.00 89.00 83 PHE A CA 1
ATOM 653 C C . PHE A 1 83 ? -16.926 -2.628 -2.347 1.00 89.00 83 PHE A C 1
ATOM 655 O O . PHE A 1 83 ? -16.487 -3.726 -2.686 1.00 89.00 83 PHE A O 1
ATOM 662 N N . VAL A 1 84 ? -17.610 -1.844 -3.178 1.00 93.19 84 VAL A N 1
ATOM 663 C CA . VAL A 1 84 ? -17.866 -2.167 -4.587 1.00 93.19 84 VAL A CA 1
ATOM 664 C C . VAL A 1 84 ? -17.371 -1.005 -5.426 1.00 93.19 84 VAL A C 1
ATOM 666 O O . VAL A 1 84 ? -17.673 0.148 -5.128 1.00 93.19 84 VAL A O 1
ATOM 669 N N . VAL A 1 85 ? -16.630 -1.322 -6.479 1.00 90.44 85 VAL A N 1
ATOM 670 C CA . VAL A 1 85 ? -16.127 -0.350 -7.448 1.00 90.44 85 VAL A CA 1
ATOM 671 C C . VAL A 1 85 ? -16.534 -0.785 -8.851 1.00 90.44 85 VAL A C 1
ATOM 673 O O . VAL A 1 85 ? -16.718 -1.974 -9.113 1.00 90.44 85 VAL A O 1
ATOM 676 N N . SER A 1 86 ? -16.701 0.181 -9.752 1.00 93.56 86 SER A N 1
ATOM 677 C CA . SER A 1 86 ? -16.748 -0.098 -11.189 1.00 93.56 86 SER A CA 1
ATOM 678 C C . SER A 1 86 ? -15.410 -0.695 -11.654 1.00 93.56 86 SER A C 1
ATOM 680 O O . SER A 1 86 ? -14.423 -0.587 -10.920 1.00 93.56 86 SER A O 1
ATOM 682 N N . PRO A 1 87 ? -15.332 -1.280 -12.865 1.00 88.00 87 PRO A N 1
ATOM 683 C CA . PRO A 1 87 ? -14.052 -1.677 -13.443 1.00 88.00 87 PRO A CA 1
ATOM 684 C C . PRO A 1 87 ? -13.012 -0.557 -13.324 1.00 88.00 87 PRO A C 1
ATOM 686 O O . PRO A 1 87 ? -13.338 0.621 -13.510 1.00 88.00 87 PRO A O 1
ATOM 689 N N . ILE A 1 88 ? -11.778 -0.927 -12.980 1.00 84.38 88 ILE A N 1
ATOM 690 C CA . ILE A 1 88 ? -10.670 0.023 -12.877 1.00 84.38 88 ILE A CA 1
ATOM 691 C C . ILE A 1 88 ? -10.393 0.551 -14.292 1.00 84.38 88 ILE A C 1
ATOM 693 O O . ILE A 1 88 ? -10.246 -0.262 -15.206 1.00 84.38 88 ILE A O 1
ATOM 697 N N . PRO A 1 89 ? -10.350 1.878 -14.510 1.00 79.50 89 PRO A N 1
ATOM 698 C CA . PRO A 1 89 ? -10.049 2.421 -15.826 1.00 79.50 89 PRO A CA 1
ATOM 699 C C . PRO A 1 89 ? -8.609 2.061 -16.205 1.00 79.50 89 PRO A C 1
ATOM 701 O O . PRO A 1 89 ? -7.659 2.552 -15.597 1.00 79.50 89 PRO A O 1
ATOM 704 N N . LEU A 1 90 ? -8.460 1.193 -17.204 1.00 84.06 90 LEU A N 1
ATOM 705 C CA . LEU A 1 90 ? -7.180 0.876 -17.832 1.00 84.06 90 LEU A CA 1
ATOM 706 C C . LEU A 1 90 ? -7.039 1.715 -19.104 1.00 84.06 90 LEU A C 1
ATOM 708 O O . LEU A 1 90 ? -8.029 1.976 -19.790 1.00 84.06 90 LEU A O 1
ATOM 712 N N . ALA A 1 91 ? -5.823 2.166 -19.393 1.00 78.50 91 ALA A N 1
ATOM 713 C CA . ALA A 1 91 ? -5.519 2.970 -20.569 1.00 78.50 91 ALA A CA 1
ATOM 714 C C . ALA A 1 91 ? -4.212 2.494 -21.206 1.00 78.50 91 ALA A C 1
ATOM 716 O O . ALA A 1 91 ? -3.282 2.143 -20.487 1.00 78.50 91 ALA A O 1
ATOM 717 N N . ASP A 1 92 ? -4.123 2.567 -22.531 1.00 77.00 92 ASP A N 1
ATOM 718 C CA . ASP A 1 92 ? -2.970 2.093 -23.307 1.00 77.00 92 ASP A CA 1
ATOM 719 C C . ASP A 1 92 ? -1.890 3.183 -23.430 1.00 77.00 92 ASP A C 1
ATOM 721 O O . ASP A 1 92 ? -1.551 3.633 -24.523 1.00 77.00 92 ASP A O 1
ATOM 725 N N . ASN A 1 93 ? -1.394 3.666 -22.290 1.00 87.62 93 ASN A N 1
ATOM 726 C CA . ASN A 1 93 ? -0.388 4.732 -22.216 1.00 87.62 93 ASN A CA 1
ATOM 727 C C . ASN A 1 93 ? 0.896 4.247 -21.529 1.00 87.62 93 ASN A C 1
ATOM 729 O O . ASN A 1 93 ? 0.987 3.107 -21.084 1.00 87.62 93 ASN A O 1
ATOM 733 N N . GLU A 1 94 ? 1.879 5.137 -21.402 1.00 91.94 94 GLU A N 1
ATOM 734 C CA . GLU A 1 94 ? 3.131 4.902 -20.680 1.00 91.94 94 GLU A CA 1
ATOM 735 C C . GLU A 1 94 ? 3.255 5.841 -19.466 1.00 91.94 94 GLU A C 1
ATOM 737 O O . GLU A 1 94 ? 2.638 6.909 -19.416 1.00 91.94 94 GLU A O 1
ATOM 742 N N . VAL A 1 95 ? 4.059 5.449 -18.476 1.00 89.12 95 VAL A N 1
ATOM 743 C CA . VAL A 1 95 ? 4.389 6.245 -17.285 1.00 89.12 95 VAL A CA 1
ATOM 744 C C . VAL A 1 95 ? 5.903 6.345 -17.136 1.00 89.12 95 VAL A C 1
ATOM 746 O O . VAL A 1 95 ? 6.600 5.337 -17.208 1.00 89.12 95 VAL A O 1
ATOM 749 N N . GLU A 1 96 ? 6.407 7.552 -16.865 1.00 89.50 96 GLU A N 1
ATOM 750 C CA . GLU A 1 96 ? 7.802 7.769 -16.468 1.00 89.50 96 GLU A CA 1
ATOM 751 C C . GLU A 1 96 ? 7.981 7.583 -14.955 1.00 89.50 96 GLU A C 1
ATOM 753 O O . GLU A 1 96 ? 7.324 8.242 -14.140 1.00 89.50 96 GLU A O 1
ATOM 758 N N . CYS A 1 97 ? 8.903 6.706 -14.564 1.00 87.06 97 CYS A N 1
ATOM 759 C CA . CYS A 1 97 ? 9.234 6.418 -13.172 1.00 87.06 97 CYS A CA 1
ATOM 760 C C . CYS A 1 97 ? 10.740 6.161 -12.971 1.00 87.06 97 CYS A C 1
ATOM 762 O O . CYS A 1 97 ? 11.550 6.410 -13.864 1.00 87.06 97 CYS A O 1
ATOM 764 N N . ALA A 1 98 ? 11.153 5.704 -11.781 1.00 83.81 98 ALA A N 1
ATOM 765 C CA . ALA A 1 98 ? 12.563 5.394 -11.520 1.00 83.81 98 ALA A CA 1
ATOM 766 C C . ALA A 1 98 ? 13.049 4.186 -12.341 1.00 83.81 98 ALA A C 1
ATOM 768 O O . ALA A 1 98 ? 14.247 4.051 -12.576 1.00 83.81 98 ALA A O 1
ATOM 769 N N . HIS A 1 99 ? 12.120 3.364 -12.834 1.00 84.50 99 HIS A N 1
ATOM 770 C CA . HIS A 1 99 ? 12.372 2.268 -13.769 1.00 84.50 99 HIS A CA 1
ATOM 771 C C . HIS A 1 99 ? 12.388 2.711 -15.247 1.00 84.50 99 HIS A C 1
ATOM 773 O O . HIS A 1 99 ? 12.404 1.868 -16.141 1.00 84.5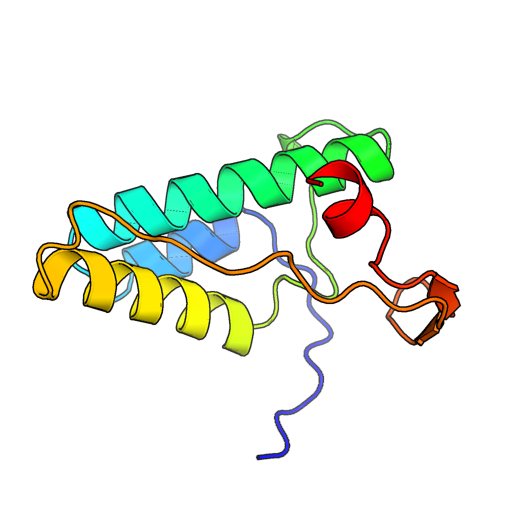0 99 HIS A O 1
ATOM 779 N N . GLY A 1 100 ? 12.403 4.021 -15.519 1.00 90.12 100 GLY A N 1
ATOM 780 C CA . GLY A 1 100 ? 12.298 4.576 -16.868 1.00 90.12 100 GLY A CA 1
ATOM 781 C C . GLY A 1 100 ? 10.846 4.676 -17.331 1.00 90.12 100 GLY A C 1
ATOM 782 O O . GLY A 1 100 ? 9.946 4.894 -16.522 1.00 90.12 100 GLY A O 1
ATOM 783 N N . THR A 1 101 ? 10.622 4.551 -18.635 1.00 94.06 101 THR A N 1
ATOM 784 C CA . THR A 1 101 ? 9.279 4.571 -19.225 1.00 94.06 101 THR A CA 1
ATOM 785 C C . THR A 1 101 ? 8.721 3.151 -19.276 1.00 94.06 101 THR A C 1
ATOM 787 O O . THR A 1 101 ? 9.329 2.269 -19.880 1.00 94.06 101 THR A O 1
ATOM 790 N N . VAL A 1 102 ? 7.577 2.926 -18.627 1.00 91.38 102 VAL A N 1
ATOM 791 C CA . VAL A 1 102 ? 6.912 1.614 -18.517 1.00 91.38 102 VAL A CA 1
ATOM 792 C C . VAL A 1 102 ? 5.457 1.699 -18.994 1.00 91.38 102 VAL A C 1
ATOM 794 O O . VAL A 1 102 ? 4.874 2.785 -18.927 1.00 91.38 102 VAL A O 1
ATO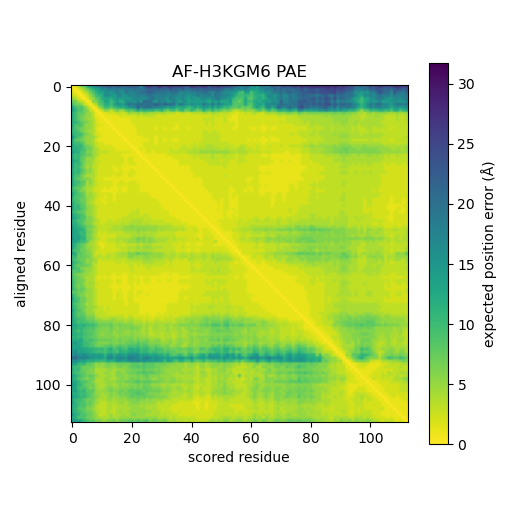M 797 N N . PRO A 1 103 ? 4.830 0.595 -19.451 1.00 90.19 103 PRO A N 1
ATOM 798 C CA . PRO A 1 103 ? 3.413 0.610 -19.809 1.00 90.19 103 PRO A CA 1
ATOM 799 C C . PRO A 1 103 ? 2.530 0.955 -18.604 1.00 90.19 103 PRO A C 1
ATOM 801 O O . PRO A 1 103 ? 2.891 0.707 -17.451 1.00 90.19 103 PRO A O 1
ATOM 804 N N . TYR A 1 104 ? 1.356 1.515 -18.879 1.00 88.00 104 TYR A N 1
ATOM 805 C CA . TYR A 1 104 ? 0.269 1.675 -17.925 1.00 88.00 104 TYR A CA 1
ATOM 806 C C . TYR A 1 104 ? -0.753 0.538 -18.107 1.00 88.00 104 TYR A C 1
ATOM 808 O O . TYR A 1 104 ? -1.176 0.287 -19.233 1.00 88.00 104 TYR A O 1
ATOM 816 N N . PRO A 1 105 ? -1.196 -0.131 -17.028 1.00 90.25 105 PRO A N 1
ATOM 817 C CA . PRO A 1 105 ? -0.711 0.009 -15.657 1.00 90.25 105 PRO A CA 1
ATOM 818 C C . PRO A 1 105 ? 0.741 -0.464 -15.507 1.00 90.25 105 PRO A C 1
ATOM 820 O O . PRO A 1 105 ? 1.179 -1.378 -16.202 1.00 90.25 105 PRO A O 1
ATOM 823 N N . ALA A 1 106 ? 1.471 0.144 -14.563 1.00 90.06 106 ALA A N 1
ATOM 824 C CA . ALA A 1 106 ? 2.839 -0.269 -14.255 1.00 90.06 106 ALA A CA 1
ATOM 825 C C . ALA A 1 106 ? 2.888 -1.775 -13.911 1.00 90.06 106 ALA A C 1
ATOM 827 O O . ALA A 1 106 ? 1.919 -2.281 -13.333 1.00 90.06 106 ALA A O 1
ATOM 828 N N . PRO A 1 107 ? 3.992 -2.493 -14.200 1.00 90.44 107 PRO A N 1
ATOM 829 C CA . PRO A 1 107 ? 4.029 -3.958 -14.151 1.00 90.44 107 PRO A CA 1
ATOM 830 C C . PRO A 1 107 ? 3.517 -4.595 -12.850 1.00 90.44 107 PRO A C 1
ATOM 832 O O . PRO A 1 107 ? 2.786 -5.580 -12.907 1.00 90.44 107 PRO A O 1
ATOM 835 N N . ALA A 1 108 ? 3.827 -4.018 -11.682 1.00 91.50 108 ALA A N 1
ATOM 836 C CA . ALA A 1 108 ? 3.336 -4.533 -10.401 1.00 91.50 108 ALA A CA 1
ATOM 837 C C . ALA A 1 108 ? 1.808 -4.423 -10.272 1.00 91.50 108 ALA A C 1
ATOM 839 O O . ALA A 1 108 ? 1.159 -5.365 -9.831 1.00 91.50 108 ALA A O 1
ATOM 840 N N . LEU A 1 109 ? 1.210 -3.313 -10.721 1.00 90.44 109 LEU A N 1
ATOM 841 C CA . LEU A 1 109 ? -0.247 -3.182 -10.769 1.00 90.44 109 LEU A CA 1
ATOM 842 C C . LEU A 1 109 ? -0.847 -4.144 -11.801 1.00 90.44 109 LEU A C 1
ATOM 844 O O . LEU A 1 109 ? -1.854 -4.775 -11.509 1.00 90.44 109 LEU A O 1
ATOM 848 N N . ALA A 1 110 ? -0.218 -4.300 -12.970 1.00 90.38 110 ALA A N 1
ATOM 849 C CA . ALA A 1 110 ? -0.670 -5.247 -13.990 1.00 90.38 110 ALA A CA 1
ATOM 850 C C . ALA A 1 110 ? -0.717 -6.696 -13.469 1.00 90.38 110 ALA A C 1
ATOM 852 O O . ALA A 1 110 ? -1.640 -7.427 -13.802 1.00 90.38 110 ALA A O 1
ATOM 853 N N . ALA A 1 111 ? 0.233 -7.094 -12.618 1.00 90.38 111 ALA A N 1
ATOM 854 C CA . ALA A 1 111 ? 0.279 -8.427 -12.013 1.00 90.38 111 ALA A CA 1
ATOM 855 C C . ALA A 1 111 ? -0.797 -8.675 -10.932 1.00 90.38 111 ALA A C 1
ATOM 857 O O . ALA A 1 111 ? -0.991 -9.816 -10.517 1.00 90.38 111 ALA A O 1
ATOM 858 N N . MET A 1 112 ? -1.467 -7.622 -10.449 1.00 90.44 112 MET A N 1
ATOM 859 C CA . MET A 1 112 ? -2.524 -7.700 -9.430 1.00 90.44 112 MET A CA 1
ATOM 860 C C . MET A 1 112 ? -3.945 -7.702 -10.016 1.00 90.44 112 MET A C 1
ATOM 862 O O . MET A 1 112 ? -4.900 -7.897 -9.258 1.00 90.44 112 MET A O 1
ATOM 866 N N . LEU A 1 113 ? -4.085 -7.421 -11.315 1.00 86.94 113 LEU A N 1
ATOM 867 C CA . LEU A 1 113 ? -5.355 -7.374 -12.049 1.00 86.94 113 LEU A CA 1
ATOM 868 C C . LEU A 1 113 ? -5.697 -8.742 -12.646 1.00 86.94 113 LEU A C 1
ATOM 870 O O . LEU A 1 113 ? -6.908 -9.063 -12.656 1.00 86.94 113 LEU A O 1
#

Foldseek 3Di:
DDDDQDQDWDALVNLLVVVVPDPFDPQLSVQLNVVVQLLLVLQCVVVVHDSRPDTDRPCPDPVNSVVSSVVSSVCVVVVPPDDDDDPDDWDADWDQDPVGIATPVHRSVVSVD